Protein AF-A0A1Q4XN68-F1 (afdb_monomer)

Mean predicted aligned error: 10.4 Å

Sequence (111 aa):
MIFVNDRNKGERSDSTPRGHLPIPPGMDLMEYLELKEDAKSYIQTVGYLYVDLAFHEENPEQKEKYENESKRHSKLLKSMKWMEVEVAKPIVAEYPELIRRLREKVKQSES

Structure (mmCIF, N/CA/C/O backbone):
data_AF-A0A1Q4XN68-F1
#
_entry.id   AF-A0A1Q4XN68-F1
#
loop_
_atom_site.group_PDB
_atom_site.id
_atom_site.type_symbol
_atom_site.label_atom_id
_atom_site.label_alt_id
_atom_site.label_comp_id
_atom_site.label_asym_id
_atom_site.label_entity_id
_atom_site.label_seq_id
_atom_site.pdbx_PDB_ins_code
_atom_site.Cartn_x
_atom_site.Cartn_y
_atom_site.Cartn_z
_atom_site.occupancy
_atom_site.B_iso_or_equiv
_atom_site.auth_seq_id
_atom_site.auth_comp_id
_atom_site.auth_asym_id
_atom_site.auth_atom_id
_atom_site.pdbx_PDB_model_num
ATOM 1 N N . MET A 1 1 ? 66.058 26.819 3.177 1.00 44.47 1 MET A N 1
ATOM 2 C CA . MET A 1 1 ? 64.977 25.878 3.537 1.00 44.47 1 MET A CA 1
ATOM 3 C C . MET A 1 1 ? 63.835 26.142 2.566 1.00 44.47 1 MET A C 1
ATOM 5 O O . MET A 1 1 ? 63.251 27.213 2.620 1.00 44.47 1 MET A O 1
ATOM 9 N N . ILE A 1 2 ? 63.661 25.267 1.573 1.00 37.62 2 ILE A N 1
ATOM 10 C CA . ILE A 1 2 ? 62.703 25.433 0.469 1.00 37.62 2 ILE A CA 1
ATOM 11 C C . ILE A 1 2 ? 61.393 24.764 0.892 1.00 37.62 2 ILE A C 1
ATOM 13 O O . ILE A 1 2 ? 61.406 23.581 1.221 1.00 37.62 2 ILE A O 1
ATOM 17 N N . PHE A 1 3 ? 60.282 25.503 0.879 1.00 41.09 3 PHE A N 1
ATOM 18 C CA . PHE A 1 3 ? 58.945 24.922 0.987 1.00 41.09 3 PHE A CA 1
ATOM 19 C C . PHE A 1 3 ? 58.396 24.697 -0.420 1.00 41.09 3 PHE A C 1
ATOM 21 O O . PHE A 1 3 ? 58.120 25.639 -1.158 1.00 41.09 3 PHE A O 1
ATOM 28 N N . VAL A 1 4 ? 58.287 23.423 -0.787 1.00 43.00 4 VAL A N 1
ATOM 29 C CA . VAL A 1 4 ? 57.605 22.953 -1.990 1.00 43.00 4 VAL A CA 1
ATOM 30 C C . VAL A 1 4 ? 56.115 22.909 -1.665 1.00 43.00 4 VAL A C 1
ATOM 32 O O . VAL A 1 4 ? 55.719 22.179 -0.761 1.00 43.00 4 VAL A O 1
ATOM 35 N N . ASN A 1 5 ? 55.293 23.670 -2.385 1.00 39.56 5 ASN A N 1
ATOM 36 C CA . ASN A 1 5 ? 53.840 23.522 -2.341 1.00 39.56 5 ASN A CA 1
ATOM 37 C C . ASN A 1 5 ? 53.338 23.271 -3.765 1.00 39.56 5 ASN A C 1
ATOM 39 O O . ASN A 1 5 ? 52.935 24.182 -4.481 1.00 39.56 5 ASN A O 1
ATOM 43 N N . ASP A 1 6 ? 53.414 22.006 -4.168 1.00 49.78 6 ASP A N 1
ATOM 44 C CA . ASP A 1 6 ? 52.790 21.476 -5.374 1.00 49.78 6 ASP A CA 1
ATOM 45 C C . ASP A 1 6 ? 51.584 20.637 -4.942 1.00 49.78 6 ASP A C 1
ATOM 47 O O . ASP A 1 6 ? 51.750 19.565 -4.356 1.00 49.78 6 ASP A O 1
ATOM 51 N N . ARG A 1 7 ? 50.369 21.144 -5.184 1.00 45.34 7 ARG A N 1
ATOM 52 C CA . ARG A 1 7 ? 49.174 20.313 -5.378 1.00 45.34 7 ARG A CA 1
ATOM 53 C C . ARG A 1 7 ?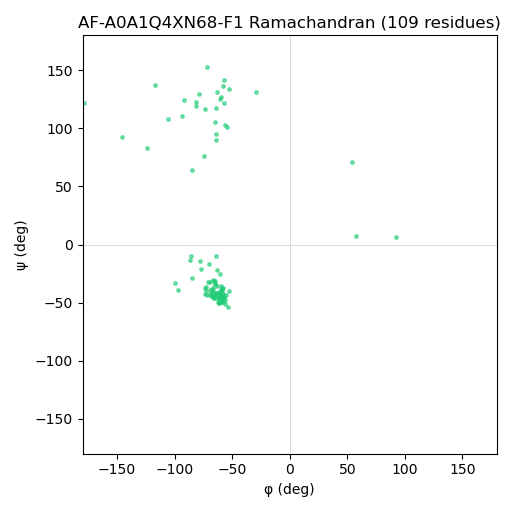 48.240 20.966 -6.385 1.00 45.34 7 ARG A C 1
ATOM 55 O O . ARG A 1 7 ? 47.339 21.727 -6.048 1.00 45.34 7 ARG A O 1
ATOM 62 N N . ASN A 1 8 ? 48.441 20.562 -7.631 1.00 44.97 8 ASN A N 1
ATOM 63 C CA . ASN A 1 8 ? 47.367 20.227 -8.558 1.00 44.97 8 ASN A CA 1
ATOM 64 C C . ASN A 1 8 ? 46.107 19.683 -7.851 1.00 44.97 8 ASN A C 1
ATOM 66 O O . ASN A 1 8 ? 46.193 18.689 -7.128 1.00 44.97 8 ASN A O 1
ATOM 70 N N . LYS A 1 9 ? 44.932 20.219 -8.190 1.00 45.22 9 LYS A N 1
ATOM 71 C CA . LYS A 1 9 ? 43.919 19.486 -8.974 1.00 45.22 9 LYS A CA 1
ATOM 72 C C . LYS A 1 9 ? 42.704 20.374 -9.223 1.00 45.22 9 LYS A C 1
ATOM 74 O O . LYS A 1 9 ? 42.068 20.846 -8.290 1.00 45.22 9 LYS A O 1
ATOM 79 N N . GLY A 1 10 ? 42.411 20.560 -10.509 1.00 40.94 10 GLY A N 1
ATOM 80 C CA . GLY A 1 10 ? 41.243 21.271 -10.996 1.00 40.94 10 GLY A CA 1
ATOM 81 C C . GLY A 1 10 ? 39.948 20.735 -10.397 1.00 40.94 10 GLY A C 1
ATOM 82 O O . GLY A 1 10 ? 39.705 19.526 -10.356 1.00 40.94 10 GLY A O 1
ATOM 83 N N . GLU A 1 11 ? 39.119 21.674 -9.967 1.00 43.06 11 GLU A N 1
ATOM 84 C CA . GLU A 1 11 ? 37.725 21.464 -9.622 1.00 43.06 11 GLU A CA 1
ATOM 85 C C . GLU A 1 11 ? 36.977 21.045 -10.893 1.00 43.06 11 GLU A C 1
ATOM 87 O O . GLU A 1 11 ? 36.479 21.860 -11.670 1.00 43.06 11 GLU A O 1
ATOM 92 N N . ARG A 1 12 ? 36.923 19.733 -11.146 1.00 45.25 12 ARG A N 1
ATOM 93 C CA . ARG A 1 12 ? 35.879 19.169 -11.996 1.00 45.25 12 ARG A CA 1
ATOM 94 C C . ARG A 1 12 ? 34.574 19.392 -11.251 1.00 45.25 12 ARG A C 1
ATOM 96 O O . ARG A 1 12 ? 34.304 18.718 -10.263 1.00 45.25 12 ARG A O 1
ATOM 103 N N . SER A 1 13 ? 33.803 20.363 -11.729 1.00 48.81 13 SER A N 1
ATOM 104 C CA . SER A 1 13 ? 32.384 20.471 -11.421 1.00 48.81 13 SER A CA 1
ATOM 105 C C . SER A 1 13 ? 31.737 19.141 -11.789 1.00 48.81 13 SER A C 1
ATOM 107 O O . SER A 1 13 ? 31.544 18.829 -12.962 1.00 48.81 13 SER A O 1
ATOM 109 N N . ASP A 1 14 ? 31.492 18.321 -10.775 1.00 44.84 14 ASP A N 1
ATOM 110 C CA . ASP A 1 14 ? 30.758 17.075 -10.889 1.00 44.84 14 ASP A CA 1
ATOM 111 C C . ASP A 1 14 ? 29.272 17.416 -11.038 1.00 44.84 14 ASP A C 1
ATOM 113 O O . ASP A 1 14 ? 28.479 17.352 -10.101 1.00 44.84 14 ASP A O 1
ATOM 117 N N . SER A 1 15 ? 28.893 17.864 -12.233 1.00 49.50 15 SER A N 1
ATOM 118 C CA . SER A 1 15 ? 27.503 17.871 -12.666 1.00 49.50 15 SER A CA 1
ATOM 119 C C . SER A 1 15 ? 27.175 16.499 -13.245 1.00 49.50 15 SER A C 1
ATOM 121 O O . SER A 1 15 ? 26.897 16.371 -14.437 1.00 49.50 15 SER A O 1
ATOM 123 N N . THR A 1 16 ? 27.231 15.455 -12.417 1.00 46.94 16 THR A N 1
ATOM 124 C CA . THR A 1 16 ? 26.541 14.206 -12.735 1.00 46.94 16 THR A CA 1
ATOM 125 C C . THR A 1 16 ? 25.034 14.505 -12.750 1.00 46.94 16 THR A C 1
ATOM 127 O O . THR A 1 16 ? 24.486 14.913 -11.719 1.00 46.94 16 THR A O 1
ATOM 130 N N . PRO A 1 17 ? 24.324 14.341 -13.883 1.00 45.59 17 PRO A N 1
ATOM 131 C CA . PRO A 1 17 ? 22.875 14.465 -13.905 1.00 45.59 17 PRO A CA 1
ATOM 132 C C . PRO A 1 17 ? 22.304 13.401 -12.971 1.00 45.59 17 PRO A C 1
ATOM 134 O O . PRO A 1 17 ? 22.624 12.218 -13.101 1.00 45.59 17 PRO A O 1
ATOM 137 N N . ARG A 1 18 ? 21.481 13.809 -12.001 1.00 48.78 18 ARG A N 1
ATOM 138 C CA . ARG A 1 18 ? 20.784 12.881 -11.107 1.00 48.78 18 ARG A CA 1
ATOM 139 C C . ARG A 1 18 ? 19.959 11.887 -11.935 1.00 48.78 18 ARG A C 1
ATOM 141 O O . ARG A 1 18 ? 18.884 12.222 -12.409 1.00 48.78 18 ARG A O 1
ATOM 148 N N . GLY A 1 19 ? 20.489 10.671 -12.062 1.00 44.34 19 GLY A N 1
ATOM 149 C CA . GLY A 1 19 ? 19.760 9.413 -12.198 1.00 44.34 19 GLY A CA 1
ATOM 150 C C . GLY A 1 19 ? 18.728 9.333 -13.318 1.00 44.34 19 GLY A C 1
ATOM 151 O O . GLY A 1 19 ? 17.541 9.184 -13.038 1.00 44.34 19 GLY A O 1
ATOM 152 N N . HIS A 1 20 ? 19.175 9.282 -14.575 1.00 50.25 20 HIS A N 1
ATOM 153 C CA . HIS A 1 20 ? 18.432 8.490 -15.554 1.00 50.25 20 HIS A CA 1
ATOM 154 C C . HIS A 1 20 ? 18.521 7.029 -15.100 1.00 50.25 20 HIS A C 1
ATOM 156 O O . HIS A 1 20 ? 19.515 6.354 -15.360 1.00 50.25 20 HIS A O 1
ATOM 162 N N . LEU A 1 21 ? 17.510 6.547 -14.370 1.00 57.59 21 LEU A N 1
ATOM 163 C CA . LEU A 1 21 ? 17.318 5.106 -14.254 1.00 57.59 21 LEU A CA 1
ATOM 164 C C . LEU A 1 21 ? 17.169 4.585 -15.688 1.00 57.59 21 LEU A C 1
ATOM 166 O O . LEU A 1 21 ? 16.288 5.084 -16.398 1.00 57.59 21 LEU A O 1
ATOM 170 N N . PRO A 1 22 ? 18.025 3.653 -16.135 1.00 67.38 22 PRO A N 1
ATOM 171 C CA . PRO A 1 22 ? 17.924 3.127 -17.483 1.00 67.38 22 PRO A CA 1
ATOM 172 C C . PRO A 1 22 ? 16.529 2.529 -17.670 1.00 67.38 22 PRO A C 1
ATOM 174 O O . PRO A 1 22 ? 16.004 1.860 -16.776 1.00 67.38 22 PRO A O 1
ATOM 177 N N . ILE A 1 23 ? 15.912 2.815 -18.815 1.00 71.25 23 ILE A N 1
ATOM 178 C CA . ILE A 1 23 ? 14.700 2.109 -19.226 1.00 71.25 23 ILE A CA 1
ATOM 179 C C . ILE A 1 23 ? 15.110 0.640 -19.403 1.00 71.25 23 ILE A C 1
ATOM 181 O O . ILE A 1 23 ? 16.146 0.386 -20.030 1.00 71.25 23 ILE A O 1
ATOM 185 N N . PRO A 1 24 ? 14.373 -0.323 -18.831 1.00 74.69 24 PRO A N 1
ATOM 186 C CA . PRO A 1 24 ? 14.701 -1.728 -19.000 1.00 74.69 24 PRO A CA 1
ATOM 187 C C . PRO A 1 24 ? 14.743 -2.110 -20.486 1.00 74.69 24 PRO A C 1
ATOM 189 O O . PRO A 1 24 ? 13.895 -1.655 -21.258 1.00 74.69 24 PRO A O 1
ATOM 192 N N . PRO A 1 25 ? 15.690 -2.965 -20.907 1.00 72.81 25 PRO A N 1
ATOM 193 C CA . PRO A 1 25 ? 15.721 -3.450 -22.279 1.00 72.81 25 PRO A CA 1
ATOM 194 C C . PRO A 1 25 ? 14.418 -4.198 -22.599 1.00 72.81 25 PRO A C 1
ATOM 196 O O . PRO A 1 25 ? 14.034 -5.115 -21.876 1.00 72.81 25 PRO A O 1
ATOM 199 N N . GLY A 1 26 ? 13.749 -3.804 -23.685 1.00 77.19 26 GLY A N 1
ATOM 200 C CA . GLY A 1 26 ? 12.497 -4.419 -24.141 1.00 77.19 26 GLY A CA 1
ATOM 201 C C . GLY A 1 26 ? 11.205 -3.776 -23.622 1.00 77.19 26 GLY A C 1
ATOM 202 O O . GLY A 1 26 ? 10.144 -4.320 -23.900 1.00 77.19 26 GLY A O 1
ATOM 203 N N . MET A 1 27 ? 11.280 -2.646 -22.910 1.00 85.06 27 MET A N 1
ATOM 204 C CA . MET A 1 27 ? 10.120 -1.864 -22.461 1.00 85.06 27 MET A CA 1
ATOM 205 C C . MET A 1 27 ? 10.136 -0.472 -23.103 1.00 85.06 27 MET A C 1
ATOM 207 O O . MET A 1 27 ? 11.194 0.159 -23.178 1.00 85.06 27 MET A O 1
ATOM 211 N N . ASP A 1 28 ? 8.978 0.006 -23.565 1.00 90.88 28 ASP A N 1
ATOM 212 C CA . ASP A 1 28 ? 8.852 1.367 -24.100 1.00 90.88 28 ASP A CA 1
ATOM 213 C C . ASP A 1 28 ? 8.938 2.422 -22.979 1.00 90.88 28 ASP A C 1
ATOM 215 O O . ASP A 1 28 ? 8.604 2.158 -21.822 1.00 90.88 28 ASP A O 1
ATOM 219 N N . LEU A 1 29 ? 9.391 3.641 -23.302 1.00 88.62 29 LEU A N 1
ATOM 220 C CA . LEU A 1 29 ? 9.480 4.725 -22.317 1.00 88.62 29 LEU A CA 1
ATOM 221 C C . LEU A 1 29 ? 8.111 5.051 -21.702 1.00 88.62 29 LEU A C 1
ATOM 223 O O . LEU A 1 29 ? 8.041 5.293 -20.498 1.00 88.62 29 LEU A O 1
ATOM 227 N N . MET A 1 30 ? 7.041 5.061 -22.500 1.00 91.94 30 MET A N 1
ATOM 228 C CA . MET A 1 30 ? 5.697 5.370 -22.010 1.00 91.94 30 MET A CA 1
ATOM 229 C C . MET A 1 30 ? 5.198 4.264 -21.085 1.00 91.94 30 MET A C 1
ATOM 231 O O . MET A 1 30 ? 4.739 4.563 -19.988 1.00 91.94 30 MET A O 1
ATOM 235 N N . GLU A 1 31 ? 5.394 3.002 -21.472 1.00 90.56 31 GLU A N 1
ATOM 236 C CA . GLU A 1 31 ? 5.054 1.830 -20.653 1.00 90.56 31 GLU A CA 1
ATOM 237 C C . GLU A 1 31 ? 5.782 1.860 -19.298 1.00 90.56 31 GLU A C 1
ATOM 239 O O . GLU A 1 31 ? 5.199 1.615 -18.242 1.00 90.56 31 GLU A O 1
ATOM 244 N N . TYR A 1 32 ? 7.063 2.230 -19.303 1.00 90.38 32 TYR A N 1
ATOM 245 C CA . TYR A 1 32 ? 7.852 2.356 -18.082 1.00 90.38 32 TYR A CA 1
ATOM 246 C C . TYR A 1 32 ? 7.378 3.494 -17.170 1.00 90.38 32 TYR A C 1
ATOM 248 O O . TYR A 1 32 ? 7.432 3.364 -15.944 1.00 90.38 32 TYR A O 1
ATOM 256 N N . LEU A 1 33 ? 6.953 4.625 -17.739 1.00 92.19 33 LEU A N 1
ATOM 257 C CA . LEU A 1 33 ? 6.419 5.746 -16.966 1.00 92.19 33 LEU A CA 1
ATOM 258 C C . LEU A 1 33 ? 5.036 5.421 -16.396 1.00 92.19 33 LEU A C 1
ATOM 260 O O . LEU A 1 33 ? 4.820 5.658 -15.210 1.00 92.19 33 LEU A O 1
ATOM 264 N N . GLU A 1 34 ? 4.154 4.815 -17.189 1.00 94.88 34 GLU A N 1
ATOM 265 C CA . GLU A 1 34 ? 2.816 4.384 -16.766 1.00 94.88 34 GLU A CA 1
ATOM 266 C C . GLU A 1 34 ? 2.896 3.398 -15.594 1.00 94.88 34 GLU A C 1
ATOM 268 O O . GLU A 1 34 ? 2.323 3.647 -14.535 1.00 94.88 34 GLU A O 1
ATOM 273 N N . LEU A 1 35 ? 3.737 2.361 -15.709 1.00 95.44 35 LEU A N 1
ATOM 274 C CA . LEU A 1 35 ? 3.971 1.384 -14.639 1.00 95.44 35 LEU A CA 1
ATOM 275 C C . LEU A 1 35 ? 4.349 2.048 -13.303 1.00 95.44 35 LEU A C 1
ATOM 277 O O . LEU A 1 35 ? 3.927 1.617 -12.227 1.00 95.44 35 LEU A O 1
ATOM 281 N N . LYS A 1 36 ? 5.176 3.093 -13.358 1.00 94.19 36 LYS A N 1
ATOM 282 C CA . LYS A 1 36 ? 5.619 3.831 -12.173 1.00 94.19 36 LYS A CA 1
ATOM 283 C C . LYS A 1 36 ? 4.532 4.720 -11.598 1.00 94.19 36 LYS A C 1
ATOM 285 O O . LYS A 1 36 ? 4.421 4.805 -10.373 1.00 94.19 36 LYS A O 1
ATOM 290 N N . GLU A 1 37 ? 3.792 5.422 -12.450 1.00 96.56 37 GLU A N 1
ATOM 291 C CA . GLU A 1 37 ? 2.685 6.266 -12.006 1.00 96.56 37 GLU A CA 1
ATOM 292 C C . GLU A 1 37 ? 1.603 5.426 -11.329 1.00 96.56 37 GLU A C 1
ATOM 294 O O . GLU A 1 37 ? 1.179 5.770 -10.221 1.00 96.56 37 GLU A O 1
ATOM 299 N N . ASP A 1 38 ? 1.267 4.273 -11.906 1.00 97.50 38 ASP A N 1
ATOM 300 C CA . ASP A 1 38 ? 0.333 3.313 -11.322 1.00 97.50 38 ASP A CA 1
ATOM 301 C C . ASP A 1 38 ? 0.834 2.786 -9.979 1.00 97.50 38 ASP A C 1
ATOM 303 O O . ASP A 1 38 ? 0.125 2.866 -8.971 1.00 97.50 38 ASP A O 1
ATOM 307 N N . ALA A 1 39 ? 2.088 2.319 -9.916 1.00 97.81 39 ALA A N 1
ATOM 308 C CA . ALA A 1 39 ? 2.671 1.833 -8.669 1.00 97.81 39 ALA A CA 1
ATOM 309 C C . ALA A 1 39 ? 2.624 2.908 -7.571 1.00 97.81 39 ALA A C 1
ATOM 311 O O . ALA A 1 39 ? 2.204 2.639 -6.443 1.00 97.81 39 ALA A O 1
ATOM 312 N N . LYS A 1 40 ? 2.998 4.150 -7.895 1.00 98.12 40 LYS A N 1
ATOM 313 C CA . LYS A 1 40 ? 2.938 5.281 -6.962 1.00 98.12 40 LYS A CA 1
ATOM 314 C C . LYS A 1 40 ? 1.510 5.544 -6.482 1.00 98.12 40 LYS A C 1
ATOM 316 O O . LYS A 1 40 ? 1.291 5.671 -5.275 1.00 98.12 40 LYS A O 1
ATOM 321 N N . SER A 1 41 ? 0.563 5.625 -7.414 1.00 98.25 41 SER A N 1
ATOM 322 C CA . SER A 1 41 ? -0.849 5.900 -7.143 1.00 98.25 41 SER A CA 1
ATOM 323 C C . SER A 1 41 ? -1.462 4.835 -6.230 1.00 98.25 41 SER A C 1
ATOM 325 O O . SER A 1 41 ? -2.137 5.149 -5.243 1.00 98.25 41 SER A O 1
ATOM 327 N N . TYR A 1 42 ? -1.149 3.564 -6.480 1.00 98.44 42 TYR A N 1
ATOM 328 C CA . TYR A 1 42 ? -1.615 2.455 -5.656 1.00 98.44 42 TYR A CA 1
ATOM 329 C C . TYR A 1 42 ? -1.013 2.465 -4.252 1.00 98.44 42 TYR A C 1
ATOM 331 O O . TYR A 1 42 ? -1.756 2.305 -3.283 1.00 98.44 42 TYR A O 1
ATOM 339 N N . ILE A 1 43 ? 0.290 2.724 -4.103 1.00 98.19 43 ILE A N 1
ATOM 340 C CA . ILE A 1 43 ? 0.927 2.853 -2.779 1.00 98.19 43 ILE A CA 1
ATOM 341 C C . ILE A 1 43 ? 0.278 3.978 -1.972 1.00 98.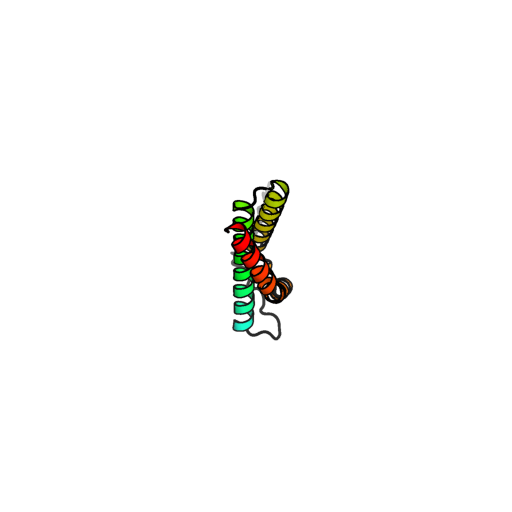19 43 ILE A C 1
ATOM 343 O O . ILE A 1 43 ? 0.003 3.800 -0.784 1.00 98.19 43 ILE A O 1
ATOM 347 N N . GLN A 1 44 ? 0.017 5.124 -2.607 1.00 98.19 44 GLN A N 1
ATOM 348 C CA . GLN A 1 44 ? -0.669 6.246 -1.967 1.00 98.19 44 GLN A CA 1
ATOM 349 C C . GLN A 1 44 ? -2.084 5.859 -1.538 1.00 98.19 44 GLN A C 1
ATOM 351 O O . GLN A 1 44 ? -2.439 6.046 -0.377 1.00 98.19 44 GLN A O 1
ATOM 356 N N . THR A 1 45 ? -2.859 5.264 -2.445 1.00 98.38 45 THR A N 1
ATOM 357 C CA . THR A 1 45 ? -4.239 4.839 -2.180 1.00 98.38 45 THR A CA 1
ATOM 358 C C . THR A 1 45 ? -4.311 3.856 -1.014 1.00 98.38 45 THR A C 1
ATOM 360 O O . THR A 1 45 ? -5.088 4.063 -0.088 1.00 98.38 45 THR A O 1
ATOM 363 N N . VAL A 1 46 ? -3.478 2.812 -1.014 1.00 98.25 46 VAL A N 1
ATOM 364 C CA . VAL A 1 46 ? -3.436 1.832 0.082 1.00 98.25 46 VAL A CA 1
ATOM 365 C C . VAL A 1 46 ? -3.018 2.492 1.395 1.00 98.25 46 VAL A C 1
ATOM 367 O O . VAL A 1 46 ? -3.628 2.237 2.432 1.00 98.25 46 VAL A O 1
ATOM 370 N N . GLY A 1 47 ? -2.022 3.381 1.354 1.00 97.81 47 GLY A N 1
ATOM 371 C CA . GLY A 1 47 ? -1.597 4.149 2.520 1.00 97.81 47 GLY A CA 1
ATOM 372 C C . GLY A 1 47 ? -2.735 4.962 3.142 1.00 97.81 47 GLY A C 1
ATOM 373 O O . GLY A 1 47 ? -2.887 4.925 4.361 1.00 97.81 47 GLY A O 1
ATOM 374 N N . TYR A 1 48 ? -3.543 5.645 2.323 1.00 97.88 48 TYR A N 1
ATOM 375 C CA . TYR A 1 48 ? -4.710 6.402 2.788 1.00 97.88 48 TYR A CA 1
ATOM 376 C C . TYR A 1 48 ? -5.803 5.499 3.357 1.00 97.88 48 TYR A C 1
ATOM 378 O O . TYR A 1 48 ? -6.260 5.746 4.465 1.00 97.88 48 TYR A O 1
ATOM 386 N N . LEU A 1 49 ? -6.135 4.396 2.683 1.00 98.38 49 LEU A N 1
ATOM 387 C CA . LEU A 1 49 ? -7.154 3.463 3.175 1.00 98.38 49 LEU A CA 1
ATOM 388 C C . LEU A 1 49 ? -6.794 2.876 4.548 1.00 98.38 49 LEU A C 1
ATOM 390 O O . LEU A 1 49 ? -7.670 2.678 5.383 1.00 98.38 49 LEU A O 1
ATOM 394 N N . TYR A 1 50 ? -5.511 2.621 4.817 1.00 98.44 50 TYR A N 1
ATOM 395 C CA . TYR A 1 50 ? -5.080 2.206 6.154 1.00 98.44 50 TYR A CA 1
ATOM 396 C C . TYR A 1 50 ? -5.195 3.318 7.204 1.00 98.44 50 TYR A C 1
ATOM 398 O O . TYR A 1 50 ? -5.454 3.009 8.365 1.00 98.44 50 TYR A O 1
ATOM 406 N N . VAL A 1 51 ? -5.019 4.590 6.831 1.00 97.88 51 VAL A N 1
ATOM 407 C CA . VAL A 1 51 ? -5.284 5.716 7.746 1.00 97.88 51 VAL A CA 1
ATOM 408 C C . VAL A 1 51 ? -6.767 5.775 8.089 1.00 97.88 51 VAL A C 1
ATOM 410 O O . VAL A 1 51 ? -7.096 5.864 9.268 1.00 97.88 51 VAL A O 1
ATOM 413 N N . ASP A 1 52 ? -7.640 5.660 7.089 1.00 97.81 52 ASP A N 1
ATOM 414 C CA . ASP A 1 52 ? -9.092 5.696 7.293 1.00 97.81 52 ASP A CA 1
ATOM 415 C C . ASP A 1 52 ? -9.539 4.540 8.200 1.00 97.81 52 ASP A C 1
ATOM 417 O O . ASP A 1 52 ? -10.233 4.748 9.193 1.00 97.81 52 ASP A O 1
ATOM 421 N N . LEU A 1 53 ? -9.045 3.322 7.952 1.00 97.75 53 LEU A N 1
ATOM 422 C CA . LEU A 1 53 ? -9.315 2.176 8.826 1.00 97.75 53 LEU A CA 1
ATOM 423 C C . LEU A 1 53 ? -8.813 2.395 10.260 1.00 97.75 53 LEU A C 1
ATOM 425 O O . LEU A 1 53 ? -9.522 2.071 11.206 1.00 97.75 53 LEU A O 1
ATOM 429 N N . ALA A 1 54 ? -7.614 2.953 10.447 1.00 97.25 54 ALA A N 1
ATOM 430 C CA . ALA A 1 54 ? -7.096 3.267 11.781 1.00 97.25 54 ALA A CA 1
ATOM 431 C C . ALA A 1 54 ? -7.928 4.343 12.500 1.00 97.25 54 ALA A C 1
ATOM 433 O O . ALA A 1 54 ? -8.002 4.355 13.730 1.00 97.25 54 ALA A O 1
ATOM 434 N N . PHE A 1 55 ? -8.524 5.267 11.746 1.00 96.38 55 PHE A N 1
ATOM 435 C CA . PHE A 1 55 ? -9.356 6.331 12.290 1.00 96.38 55 PHE A CA 1
ATOM 436 C C . PHE A 1 55 ? -10.672 5.789 12.860 1.00 96.38 55 PHE A C 1
ATOM 438 O O . PHE A 1 55 ? -11.052 6.189 13.960 1.00 96.38 55 PHE A O 1
ATOM 445 N N . HIS A 1 56 ? -11.315 4.855 12.154 1.00 95.25 56 HIS A N 1
ATOM 446 C CA . HIS A 1 56 ? -12.593 4.255 12.555 1.00 95.25 56 HIS A CA 1
ATOM 447 C C . HIS A 1 56 ? -12.468 3.048 13.501 1.00 95.25 56 HIS A C 1
ATOM 449 O O . HIS A 1 56 ? -13.471 2.582 14.031 1.00 95.25 56 HIS A O 1
ATOM 455 N N . GLU A 1 57 ? -11.264 2.518 13.720 1.00 95.75 57 GLU A N 1
ATOM 456 C CA . GLU A 1 57 ? -11.052 1.339 14.562 1.00 95.75 57 GLU A CA 1
ATOM 457 C C . GLU A 1 57 ? -11.023 1.686 16.061 1.00 95.75 57 GLU A C 1
ATOM 459 O O . GLU A 1 57 ? -10.189 2.470 16.527 1.00 95.75 57 GLU A O 1
ATOM 464 N N . GLU A 1 58 ? -11.909 1.049 16.831 1.00 94.31 58 GLU A N 1
ATOM 465 C CA . GLU A 1 58 ? -11.991 1.195 18.289 1.00 94.31 58 GLU A CA 1
ATOM 466 C C . GLU A 1 58 ? -11.016 0.263 19.017 1.00 94.31 58 GLU A C 1
ATOM 468 O O . GLU A 1 58 ? -10.537 0.590 20.107 1.00 94.31 58 GLU A O 1
ATOM 473 N N . ASN A 1 59 ? -10.692 -0.895 18.427 1.00 96.88 59 ASN A N 1
ATOM 474 C CA . ASN A 1 59 ? -9.748 -1.827 19.024 1.00 96.88 59 ASN A CA 1
ATOM 475 C C . ASN A 1 59 ? -8.307 -1.285 18.898 1.00 96.88 59 ASN A C 1
ATOM 477 O O . ASN A 1 59 ? -7.779 -1.191 17.785 1.00 96.88 59 ASN A O 1
ATOM 481 N N . PRO A 1 60 ? -7.611 -1.000 20.017 1.00 95.94 60 PRO A N 1
ATOM 482 C CA . PRO A 1 60 ? -6.293 -0.369 19.982 1.00 95.94 60 PRO A CA 1
ATOM 483 C C . PRO A 1 60 ? -5.226 -1.222 19.282 1.00 95.94 60 PRO A C 1
ATOM 485 O O . PRO A 1 60 ? -4.387 -0.676 18.568 1.00 95.94 60 PRO A O 1
ATOM 488 N N . GLU A 1 61 ? -5.269 -2.550 19.420 1.00 97.50 61 GLU A N 1
ATOM 489 C CA . GLU A 1 61 ? -4.298 -3.439 18.768 1.00 97.50 61 GLU A CA 1
ATOM 490 C C . GLU A 1 61 ? -4.486 -3.459 17.250 1.00 97.50 61 GLU A C 1
ATOM 492 O O . GLU A 1 61 ? -3.523 -3.507 16.481 1.00 97.50 61 GLU A O 1
ATOM 497 N N . GLN A 1 62 ? -5.740 -3.441 16.798 1.00 97.06 62 GLN A N 1
ATOM 498 C CA . GLN A 1 62 ? -6.050 -3.444 15.374 1.00 97.06 62 GLN A CA 1
ATOM 499 C C . GLN A 1 62 ? -5.756 -2.079 14.744 1.00 97.06 62 GLN A C 1
ATOM 501 O O . GLN A 1 62 ? -5.190 -2.014 13.649 1.00 97.06 62 GLN A O 1
ATOM 506 N N . LYS A 1 63 ? -6.033 -0.999 15.475 1.00 97.44 63 LYS A N 1
ATOM 507 C CA . LYS A 1 63 ? -5.665 0.361 15.094 1.00 97.44 63 LYS A CA 1
ATOM 508 C C . LYS A 1 63 ? -4.158 0.506 14.907 1.00 97.44 63 LYS A C 1
ATOM 510 O O . LYS A 1 63 ? -3.719 0.990 13.864 1.00 97.44 63 LYS A O 1
ATOM 515 N N . GLU A 1 64 ? -3.359 0.017 15.856 1.00 98.00 64 GLU A N 1
ATOM 516 C CA . GLU A 1 64 ? -1.897 0.054 15.749 1.00 98.00 64 GLU A CA 1
ATOM 517 C C . GLU A 1 64 ? -1.397 -0.700 14.504 1.00 98.00 64 GLU A C 1
ATOM 519 O O . GLU A 1 64 ? -0.496 -0.226 13.804 1.00 98.00 64 GLU A O 1
ATOM 524 N N . LYS A 1 65 ? -2.008 -1.844 14.164 1.00 98.12 65 LYS A N 1
ATOM 525 C CA . LYS A 1 65 ? -1.674 -2.577 12.931 1.00 98.12 65 LYS A CA 1
ATOM 526 C C . LYS A 1 65 ? -1.935 -1.737 11.682 1.00 98.12 65 LYS A C 1
ATOM 528 O O . LYS A 1 65 ? -1.065 -1.673 10.813 1.00 98.12 65 LYS A O 1
ATOM 533 N N . TYR A 1 66 ? -3.086 -1.073 11.591 1.00 97.94 66 TYR A N 1
ATOM 534 C CA . TYR A 1 66 ? -3.401 -0.203 10.456 1.00 97.94 66 TYR A CA 1
ATOM 535 C C . TYR A 1 66 ? -2.462 1.005 10.367 1.00 97.94 66 TYR A C 1
ATOM 537 O O . TYR A 1 66 ? -1.946 1.308 9.289 1.00 97.94 66 TYR A O 1
ATOM 545 N N . GLU A 1 67 ? -2.138 1.642 11.493 1.00 98.12 67 GLU A N 1
ATOM 546 C CA . GLU A 1 67 ? -1.154 2.727 11.521 1.00 98.12 67 GLU A CA 1
ATOM 547 C C . GLU A 1 67 ? 0.232 2.266 11.054 1.00 98.12 67 GLU A C 1
ATOM 549 O O . GLU A 1 67 ? 0.925 2.984 10.327 1.00 98.12 67 GLU A O 1
ATOM 554 N N . ASN A 1 68 ? 0.653 1.067 11.458 1.00 98.38 68 ASN A N 1
ATOM 555 C CA . ASN A 1 68 ? 1.932 0.497 11.052 1.00 98.38 68 ASN A CA 1
ATOM 556 C C . ASN A 1 68 ? 1.968 0.182 9.552 1.00 98.38 68 ASN A C 1
ATOM 558 O O . ASN A 1 68 ? 2.968 0.492 8.894 1.00 98.38 68 ASN A O 1
ATOM 562 N N . GLU A 1 69 ? 0.878 -0.340 8.985 1.00 98.19 69 GLU A N 1
ATOM 563 C CA . GLU A 1 69 ? 0.764 -0.539 7.539 1.00 98.19 69 GLU A CA 1
ATOM 564 C C . GLU A 1 69 ? 0.773 0.791 6.775 1.00 98.19 69 GLU A C 1
ATOM 566 O O . GLU A 1 69 ? 1.519 0.936 5.803 1.00 98.19 69 GLU A O 1
ATOM 571 N N . SER A 1 70 ? 0.061 1.818 7.243 1.00 97.38 70 SER A N 1
ATOM 572 C CA . SER A 1 70 ? 0.137 3.159 6.647 1.00 97.38 70 SER A CA 1
ATOM 573 C C . SER A 1 70 ? 1.570 3.724 6.681 1.00 97.38 70 SER A C 1
ATOM 575 O O . SER A 1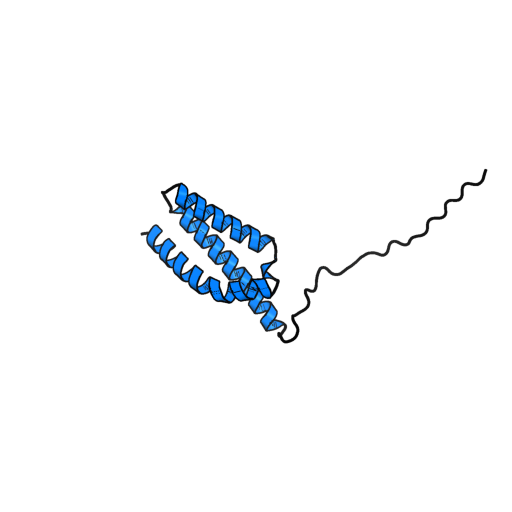 70 ? 2.106 4.177 5.661 1.00 97.38 70 SER A O 1
ATOM 577 N N . LYS A 1 71 ? 2.265 3.611 7.825 1.00 97.88 71 LYS A N 1
ATOM 578 C CA . LYS A 1 71 ? 3.676 4.022 7.971 1.00 97.88 71 LYS A CA 1
ATOM 579 C C . LYS A 1 71 ? 4.590 3.253 7.013 1.00 97.88 71 LYS A C 1
ATOM 581 O O . LYS A 1 71 ? 5.510 3.849 6.447 1.00 97.88 71 LYS A O 1
ATOM 586 N N . ARG A 1 72 ? 4.355 1.953 6.808 1.00 97.50 72 ARG A N 1
ATOM 587 C CA . ARG A 1 72 ? 5.100 1.127 5.844 1.00 97.50 72 ARG A CA 1
ATOM 588 C C . ARG A 1 72 ? 4.928 1.645 4.415 1.00 97.50 72 ARG A C 1
ATOM 590 O O . ARG A 1 72 ? 5.934 1.822 3.728 1.00 97.50 72 ARG A O 1
ATOM 597 N N . HIS A 1 73 ? 3.705 1.960 3.994 1.00 97.38 73 HIS A N 1
ATOM 598 C CA . HIS A 1 73 ? 3.437 2.499 2.655 1.00 97.38 73 HIS A CA 1
ATOM 599 C C . HIS A 1 73 ? 4.024 3.906 2.473 1.00 97.38 73 HIS A C 1
ATOM 601 O O . HIS A 1 73 ? 4.639 4.192 1.446 1.00 97.38 73 HIS A O 1
ATOM 607 N N . SER A 1 74 ? 3.971 4.755 3.505 1.00 96.69 74 SER A N 1
ATOM 608 C CA . SER A 1 74 ? 4.651 6.059 3.500 1.00 96.69 74 SER A CA 1
ATOM 609 C C . SER A 1 74 ? 6.172 5.920 3.334 1.00 96.69 74 SER A C 1
ATOM 611 O O . SER A 1 74 ? 6.788 6.651 2.554 1.00 96.69 74 SER A O 1
ATOM 613 N N . LYS A 1 75 ? 6.797 4.955 4.027 1.00 97.56 75 LYS A N 1
ATOM 614 C CA . LYS A 1 75 ? 8.230 4.651 3.874 1.00 97.56 75 LYS A CA 1
ATOM 615 C C . LYS A 1 75 ? 8.553 4.144 2.471 1.00 97.56 75 LYS A C 1
ATOM 617 O O . LYS A 1 75 ? 9.535 4.601 1.888 1.00 97.56 75 LYS A O 1
ATOM 622 N N . LEU A 1 76 ? 7.734 3.245 1.921 1.00 95.88 76 LEU A N 1
ATOM 623 C CA . LEU A 1 76 ? 7.911 2.739 0.561 1.00 95.88 76 LEU A CA 1
ATOM 624 C C . LEU A 1 76 ? 7.856 3.883 -0.459 1.00 95.88 76 LEU A C 1
ATOM 626 O O . LEU A 1 76 ? 8.780 4.017 -1.262 1.00 95.88 76 LEU A O 1
ATOM 630 N N . LEU A 1 77 ? 6.858 4.765 -0.360 1.00 95.19 77 LEU A N 1
ATOM 631 C CA . LEU A 1 77 ? 6.714 5.930 -1.234 1.00 95.19 77 LEU A CA 1
ATOM 632 C C . LEU A 1 77 ? 7.941 6.856 -1.168 1.00 95.19 77 LEU A C 1
ATOM 634 O O . LEU A 1 77 ? 8.492 7.219 -2.206 1.00 95.19 77 LEU A O 1
ATOM 638 N N . LYS A 1 78 ? 8.409 7.184 0.047 1.00 95.88 78 LYS A N 1
ATOM 639 C CA . LYS A 1 78 ? 9.594 8.036 0.278 1.00 95.88 78 LYS A CA 1
ATOM 640 C C . LYS A 1 78 ? 10.895 7.406 -0.209 1.00 95.88 78 LYS A C 1
ATOM 642 O O . LYS A 1 78 ? 11.807 8.128 -0.595 1.00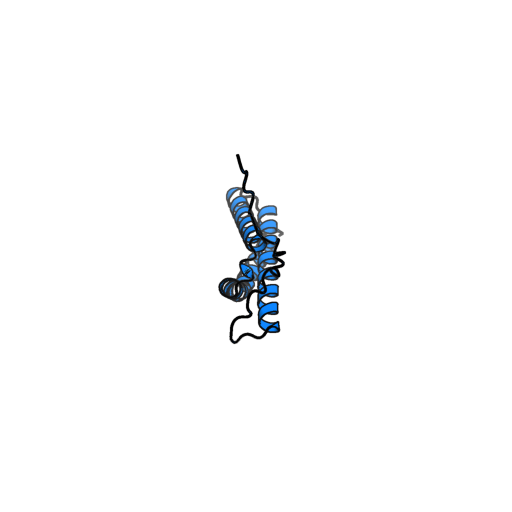 95.88 78 LYS A O 1
ATOM 647 N N . SER A 1 79 ? 10.992 6.078 -0.174 1.00 95.88 79 SER A N 1
ATOM 648 C CA . SER A 1 79 ? 12.200 5.364 -0.591 1.00 95.88 79 SER A CA 1
ATOM 649 C C . SER A 1 79 ? 12.453 5.420 -2.097 1.00 95.88 79 SER A C 1
ATOM 651 O O . SER A 1 79 ? 13.557 5.099 -2.519 1.00 95.88 79 SER A O 1
ATOM 653 N N . MET A 1 80 ? 11.441 5.779 -2.899 1.00 93.88 80 MET A N 1
ATOM 654 C CA . MET A 1 80 ? 11.480 5.750 -4.368 1.00 93.88 80 MET A CA 1
ATOM 655 C C . MET A 1 80 ? 11.795 4.371 -4.978 1.00 93.88 80 MET A C 1
ATOM 657 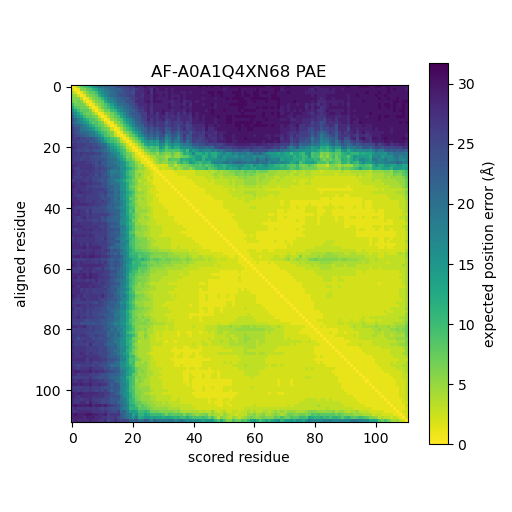O O . MET A 1 80 ? 11.902 4.257 -6.193 1.00 93.88 80 MET A O 1
ATOM 661 N N . LYS A 1 81 ? 11.865 3.296 -4.175 1.00 92.69 81 LYS A N 1
ATOM 662 C CA . LYS A 1 81 ? 12.117 1.925 -4.655 1.00 92.69 81 LYS A CA 1
ATOM 663 C C . LYS A 1 81 ? 11.053 1.417 -5.622 1.00 92.69 81 LYS A C 1
ATOM 665 O O . LYS A 1 81 ? 11.343 0.589 -6.466 1.00 92.6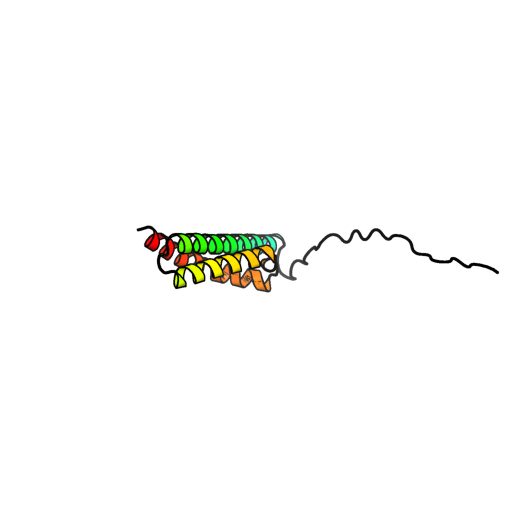9 81 LYS A O 1
ATOM 670 N N . TRP A 1 82 ? 9.835 1.945 -5.540 1.00 93.19 82 TRP A N 1
ATOM 671 C CA . TRP A 1 82 ? 8.755 1.662 -6.490 1.00 93.19 82 TRP A CA 1
ATOM 672 C C . TRP A 1 82 ? 9.055 2.152 -7.918 1.00 93.19 82 TRP A C 1
ATOM 674 O O . TRP A 1 82 ? 8.322 1.814 -8.836 1.00 93.19 82 TRP A O 1
ATOM 684 N N . MET A 1 83 ? 10.123 2.930 -8.127 1.00 92.44 83 MET A N 1
ATOM 685 C CA . MET A 1 83 ? 10.623 3.264 -9.462 1.00 92.44 83 MET A CA 1
ATOM 686 C C . MET A 1 83 ? 11.438 2.126 -10.095 1.00 92.44 83 MET A C 1
ATOM 688 O O . MET A 1 83 ? 11.709 2.174 -11.294 1.00 92.44 83 MET A O 1
ATOM 692 N N . GLU A 1 84 ? 11.856 1.129 -9.314 1.00 93.12 84 GLU A N 1
ATOM 693 C CA . GLU A 1 84 ? 12.494 -0.087 -9.813 1.00 93.12 84 GLU A CA 1
ATOM 694 C C . GLU A 1 84 ? 11.414 -1.026 -10.360 1.00 93.12 84 GLU A C 1
ATOM 696 O O . GLU A 1 84 ? 10.434 -1.322 -9.678 1.00 93.12 84 GLU A O 1
ATOM 701 N N . VAL A 1 85 ? 11.589 -1.524 -11.587 1.00 91.94 85 VAL A N 1
ATOM 702 C CA . VAL A 1 85 ? 10.577 -2.359 -12.265 1.00 91.94 85 VAL A CA 1
ATOM 703 C C . VAL A 1 85 ? 10.240 -3.627 -11.488 1.00 91.94 85 VAL A C 1
ATOM 705 O O . VAL A 1 85 ? 9.070 -4.001 -11.416 1.00 91.94 85 VAL A O 1
ATOM 708 N N . GLU A 1 86 ? 11.237 -4.240 -10.854 1.00 93.88 86 GLU A N 1
ATOM 709 C CA . GLU A 1 86 ? 11.069 -5.439 -10.022 1.00 93.88 86 GLU A CA 1
ATOM 710 C C . GLU A 1 86 ? 10.174 -5.195 -8.798 1.00 93.88 86 GLU A C 1
ATOM 712 O O . GLU A 1 86 ? 9.580 -6.126 -8.262 1.00 93.88 86 GLU A O 1
ATOM 717 N N . VAL A 1 87 ? 10.042 -3.937 -8.370 1.00 94.62 87 VAL A N 1
ATOM 718 C CA . VAL A 1 87 ? 9.157 -3.524 -7.275 1.00 94.62 87 VAL A CA 1
ATOM 719 C C . VAL A 1 87 ? 7.824 -3.004 -7.817 1.00 94.62 87 VAL A C 1
ATOM 721 O O . VAL A 1 87 ? 6.778 -3.288 -7.243 1.00 94.62 87 VAL A O 1
ATOM 724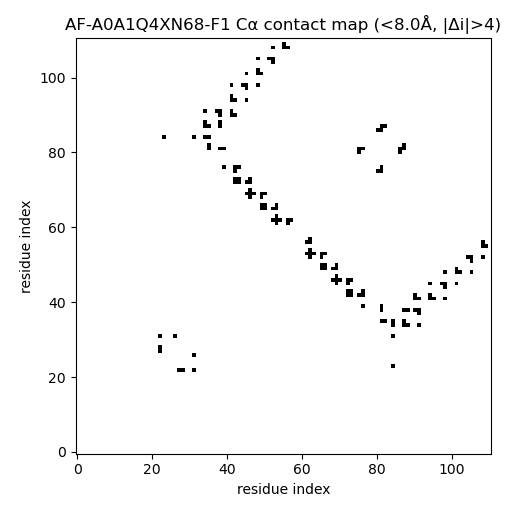 N N . ALA A 1 88 ? 7.833 -2.265 -8.928 1.00 94.88 88 ALA A N 1
ATOM 725 C CA . ALA A 1 88 ? 6.633 -1.674 -9.518 1.00 94.88 88 ALA A CA 1
ATOM 726 C C . ALA A 1 88 ? 5.655 -2.733 -10.054 1.00 94.88 88 ALA A C 1
ATOM 728 O O . ALA A 1 88 ? 4.459 -2.664 -9.777 1.00 94.88 88 ALA A O 1
ATOM 729 N N . LYS A 1 89 ? 6.162 -3.745 -10.773 1.00 96.00 89 LYS A N 1
ATOM 730 C CA . LYS A 1 89 ? 5.351 -4.830 -11.354 1.00 96.00 89 LYS A CA 1
ATOM 731 C C . LYS A 1 89 ? 4.463 -5.551 -10.331 1.00 96.00 89 LYS A C 1
ATOM 733 O O . LYS A 1 89 ? 3.256 -5.610 -10.566 1.00 96.00 89 LYS A O 1
ATOM 738 N N . PRO A 1 90 ? 4.989 -6.079 -9.206 1.00 97.44 90 PRO A N 1
ATOM 739 C CA . PRO A 1 90 ? 4.142 -6.756 -8.226 1.00 97.44 90 PRO A CA 1
ATOM 740 C C . PRO A 1 90 ? 3.138 -5.803 -7.569 1.00 97.44 90 PRO A C 1
ATOM 742 O O . PRO A 1 90 ? 2.002 -6.194 -7.323 1.00 97.44 90 PRO A O 1
ATOM 745 N N . ILE A 1 91 ? 3.502 -4.534 -7.353 1.00 97.25 91 ILE A N 1
ATOM 746 C CA . ILE A 1 91 ? 2.568 -3.535 -6.815 1.00 97.25 91 ILE A CA 1
ATOM 747 C C . ILE A 1 91 ? 1.379 -3.353 -7.762 1.00 97.25 91 ILE A C 1
ATOM 749 O O . ILE A 1 91 ? 0.238 -3.456 -7.322 1.00 97.25 91 ILE A O 1
ATOM 753 N N . VAL A 1 92 ? 1.626 -3.137 -9.056 1.00 97.12 92 VAL A N 1
ATOM 754 C CA . VAL A 1 92 ? 0.556 -2.947 -10.049 1.00 97.12 92 VAL A CA 1
ATOM 755 C C . VAL A 1 92 ? -0.304 -4.201 -10.222 1.00 97.12 92 VAL A C 1
ATOM 757 O O . VAL A 1 92 ? -1.513 -4.084 -10.405 1.00 97.12 92 VAL A O 1
ATOM 760 N N . ALA A 1 93 ? 0.282 -5.393 -10.095 1.00 97.75 93 ALA A N 1
ATOM 761 C CA . ALA A 1 93 ? -0.455 -6.651 -10.185 1.00 97.75 93 ALA A CA 1
ATOM 762 C C . ALA A 1 93 ? -1.341 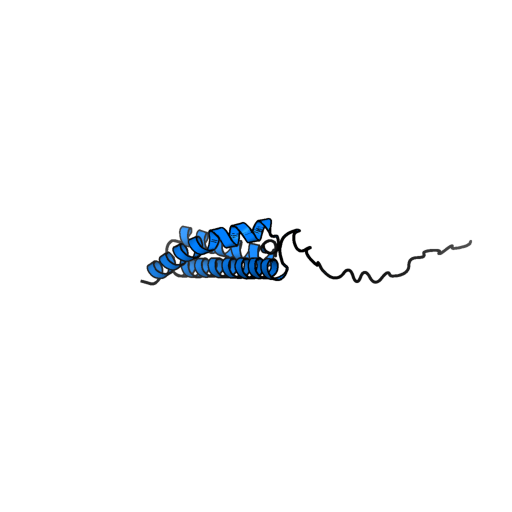-6.932 -8.955 1.00 97.75 93 ALA A C 1
ATOM 764 O O . ALA A 1 93 ? -2.458 -7.428 -9.100 1.00 97.75 93 ALA A O 1
ATOM 765 N N . GLU A 1 94 ? -0.863 -6.637 -7.742 1.00 97.56 94 GLU A N 1
ATOM 766 C CA . GLU A 1 94 ? -1.509 -7.084 -6.498 1.00 97.56 94 GLU A CA 1
ATOM 767 C C . GLU A 1 94 ? -2.367 -6.005 -5.824 1.00 97.56 94 GLU A C 1
ATOM 769 O O . GLU A 1 94 ? -3.394 -6.308 -5.204 1.00 97.56 94 GLU A O 1
ATOM 774 N N . TYR A 1 95 ? -1.971 -4.733 -5.926 1.00 97.81 95 TYR A N 1
ATOM 775 C CA . TYR A 1 95 ? -2.628 -3.660 -5.181 1.00 97.81 95 TYR A CA 1
ATOM 776 C C . TYR A 1 95 ? -4.071 -3.380 -5.608 1.00 97.81 95 TYR A C 1
ATOM 778 O O . TYR A 1 95 ? -4.838 -3.007 -4.724 1.00 97.81 95 TYR A O 1
ATOM 786 N N . PRO A 1 96 ? -4.514 -3.574 -6.866 1.00 98.31 96 PRO A N 1
ATOM 787 C CA . PRO A 1 96 ? -5.923 -3.381 -7.215 1.00 98.31 96 PRO A CA 1
ATOM 788 C C . PRO A 1 96 ? -6.879 -4.220 -6.354 1.00 98.31 96 PRO A C 1
ATOM 790 O O . PRO A 1 96 ? -7.882 -3.714 -5.847 1.00 98.31 96 PRO A O 1
ATOM 793 N N . GLU A 1 97 ? -6.537 -5.487 -6.116 1.00 98.25 97 GLU A N 1
ATOM 794 C CA . GLU A 1 97 ? -7.342 -6.382 -5.283 1.00 98.25 97 GLU A CA 1
ATOM 795 C C . GLU A 1 97 ? -7.231 -6.024 -3.793 1.00 98.25 97 GLU A C 1
ATOM 797 O O . GLU A 1 97 ? -8.226 -6.069 -3.064 1.00 98.25 97 GLU A O 1
ATOM 802 N N . LEU A 1 98 ? -6.049 -5.601 -3.332 1.00 98.00 98 LEU A N 1
ATOM 803 C CA . LEU A 1 98 ? -5.879 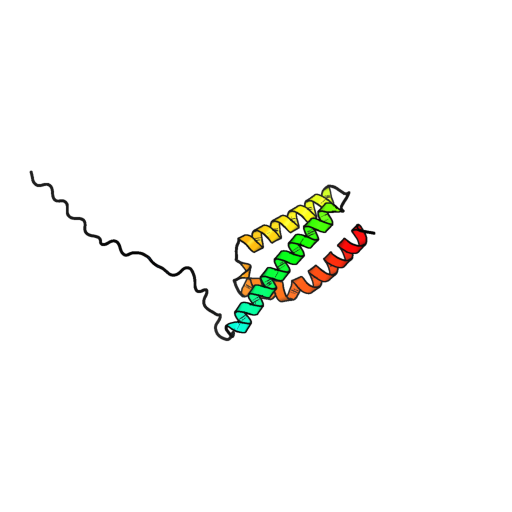-5.072 -1.976 1.00 98.00 98 LEU A CA 1
ATOM 804 C C . LEU A 1 98 ? -6.742 -3.820 -1.754 1.00 98.00 98 LEU A C 1
ATOM 806 O O . LEU A 1 98 ? -7.467 -3.743 -0.764 1.00 98.00 98 LEU A O 1
ATOM 810 N N . ILE A 1 99 ? -6.717 -2.871 -2.691 1.00 98.44 99 ILE A N 1
ATOM 811 C CA . ILE A 1 99 ? -7.520 -1.644 -2.667 1.00 98.44 99 ILE A CA 1
ATOM 812 C C . ILE A 1 99 ? -9.007 -1.989 -2.607 1.00 98.44 99 ILE A C 1
ATOM 814 O O . ILE A 1 99 ? -9.721 -1.417 -1.784 1.00 98.44 99 ILE A O 1
ATOM 818 N N . ARG A 1 100 ? -9.478 -2.941 -3.425 1.00 98.38 100 ARG A N 1
ATOM 819 C CA . ARG A 1 100 ? -10.878 -3.393 -3.401 1.00 98.38 100 ARG A CA 1
ATOM 820 C C . ARG A 1 100 ? -11.284 -3.870 -2.005 1.00 98.38 100 ARG A C 1
ATOM 822 O O . ARG A 1 100 ? -12.270 -3.383 -1.456 1.00 98.38 100 ARG A O 1
ATOM 829 N N . ARG A 1 101 ? -10.492 -4.762 -1.401 1.00 98.12 101 ARG A N 1
ATOM 830 C CA . ARG A 1 101 ? -10.757 -5.304 -0.056 1.00 98.12 101 ARG A CA 1
ATOM 831 C C . ARG A 1 101 ? -10.714 -4.231 1.027 1.00 98.12 101 ARG A C 1
ATOM 833 O O . ARG A 1 101 ? -11.538 -4.247 1.935 1.00 98.12 101 ARG A O 1
ATOM 840 N N . LEU A 1 102 ? -9.752 -3.312 0.959 1.00 97.69 102 LEU A N 1
ATOM 841 C CA . LEU A 1 102 ? -9.625 -2.237 1.942 1.00 97.69 102 LEU A CA 1
ATOM 842 C C . LEU A 1 102 ? -10.794 -1.253 1.849 1.00 97.69 102 LEU A C 1
ATOM 844 O O . LEU A 1 102 ? -11.346 -0.892 2.880 1.00 97.69 102 LEU A O 1
ATOM 848 N N . ARG A 1 103 ? -11.237 -0.890 0.639 1.00 97.69 103 ARG A N 1
ATOM 849 C CA . ARG A 1 103 ? -12.427 -0.044 0.441 1.00 97.69 103 ARG A CA 1
ATOM 850 C C . ARG A 1 103 ? -13.695 -0.681 1.005 1.00 97.69 103 ARG A C 1
ATOM 852 O O . ARG A 1 103 ? -14.493 0.009 1.630 1.00 97.69 103 ARG A O 1
ATOM 859 N N . GLU A 1 104 ? -13.875 -1.986 0.810 1.00 97.50 104 GLU A N 1
ATOM 860 C CA . GLU A 1 104 ? -15.005 -2.719 1.397 1.00 97.50 104 GLU A CA 1
ATOM 861 C C . GLU A 1 104 ? -14.983 -2.666 2.925 1.00 97.50 104 GLU A C 1
ATOM 863 O O . GLU A 1 104 ? -16.024 -2.441 3.538 1.00 97.50 104 GLU A O 1
ATOM 868 N N . LYS A 1 105 ? -13.800 -2.807 3.534 1.00 96.06 105 LYS A N 1
ATOM 869 C CA . LYS A 1 105 ? -13.640 -2.677 4.985 1.00 96.06 105 LYS A CA 1
ATOM 870 C C . LYS A 1 105 ? -13.919 -1.262 5.479 1.00 96.06 105 LYS A C 1
ATOM 872 O O . LYS A 1 105 ? -14.667 -1.122 6.433 1.00 96.06 105 LYS A O 1
ATOM 877 N N . VAL A 1 106 ? -13.381 -0.232 4.820 1.00 95.25 106 VAL A N 1
ATOM 878 C CA . VAL A 1 106 ? -13.634 1.173 5.194 1.00 95.25 106 VAL A CA 1
ATOM 879 C C . VAL A 1 106 ? -15.134 1.450 5.196 1.00 95.25 106 VAL A C 1
ATOM 881 O O . VAL A 1 106 ? -15.671 1.910 6.194 1.00 95.25 106 VAL A O 1
ATOM 884 N N . LYS A 1 107 ? -15.838 1.037 4.136 1.00 94.69 107 LYS A N 1
ATOM 885 C CA . LYS A 1 107 ? -17.295 1.184 4.045 1.00 94.69 107 LYS A CA 1
ATOM 886 C C . LYS A 1 107 ? -18.042 0.501 5.201 1.00 94.69 107 LYS A C 1
ATOM 888 O O . LYS A 1 107 ? -19.062 1.013 5.652 1.00 94.69 107 LYS A O 1
ATOM 893 N N . GLN A 1 108 ? -17.569 -0.662 5.651 1.00 92.06 108 GLN A N 1
ATOM 894 C CA . GLN A 1 108 ? -18.149 -1.375 6.795 1.00 92.06 108 GLN A CA 1
ATOM 895 C C . GLN A 1 108 ? -17.864 -0.675 8.126 1.00 92.06 108 GLN A C 1
ATOM 897 O O . GLN A 1 108 ? -18.695 -0.749 9.019 1.00 92.06 108 GLN A O 1
ATOM 902 N N . SER A 1 109 ? -16.715 -0.012 8.257 1.00 87.44 109 SER A N 1
ATOM 903 C CA . SER A 1 109 ? -16.330 0.740 9.456 1.00 87.44 109 SER A CA 1
ATOM 904 C C . SER A 1 109 ? -17.026 2.102 9.578 1.00 87.44 109 SER A C 1
ATOM 906 O O . SER A 1 109 ? -17.099 2.647 10.673 1.00 87.44 109 SER A O 1
ATOM 908 N N . GLU A 1 110 ? -17.522 2.659 8.471 1.00 84.19 110 GLU A N 1
ATOM 909 C CA . GLU A 1 110 ? -18.285 3.919 8.435 1.00 84.19 110 GLU A CA 1
ATOM 910 C C . GLU A 1 110 ? -19.798 3.742 8.676 1.00 84.19 110 GLU A C 1
ATOM 912 O O . GLU A 1 110 ? -20.500 4.741 8.851 1.00 84.19 110 GLU A O 1
ATOM 917 N N . SER A 1 111 ? -20.308 2.503 8.622 1.00 72.94 111 SER A N 1
ATOM 918 C CA . SER A 1 111 ? -21.739 2.168 8.764 1.00 72.94 111 SER A CA 1
ATOM 919 C C . SER A 1 111 ? -22.123 1.892 10.213 1.00 72.94 111 SER A C 1
ATOM 921 O O . SER A 1 111 ? -23.231 2.324 10.603 1.00 72.94 111 SER A O 1
#

Foldseek 3Di:
DDDDDDDDDDPPPPPPPPDPPDDPPPDDPVRLVVLLVLLLVLLVLLLVLLVLLLVLDPDPVVSVVSPVSSVVSVVVNVVSCCSPPVNSVVSNVPSVVVSVVSVVSSVVSVD

Nearest PDB structures (foldseek):
  2qcx-assembly1_B  TM=6.023E-01  e=8.613E+00  Bacillus subtilis
  3fse-assembly1_B  TM=6.514E-01  e=8.613E+00  Trichormus variabilis ATCC 29413

pLDDT: mean 85.1, std 20.06, range [37.62, 98.44]

Secondary structure (DSSP, 8-state):
-----------------S--PPPPTT--HHHHHHHHHHHHHHHHHHHHHHHHHHHH---HHHHHHHHHHHHHHHHHHHH-GGGSHHHHHHHHHHHHHHHHHHHHHHHHH--

Radius of gyration: 23.01 Å; Cα contacts (8 Å, |Δi|>4): 86; chains: 1; bounding box: 87×33×44 Å

Solvent-accessible surface area (backbone atoms only — not comparable to full-atom values): 6530 Å² total; per-residue (Å²): 137,85,85,84,87,86,76,89,77,83,85,72,78,81,77,72,76,87,70,81,72,76,75,58,91,94,57,54,73,64,60,56,49,49,46,32,52,48,22,51,51,46,42,51,51,49,22,49,50,23,45,54,42,30,70,61,42,82,52,65,73,60,18,51,49,26,47,49,51,19,50,50,32,52,50,46,63,74,65,51,54,44,72,40,65,89,48,11,52,58,42,57,71,51,41,63,62,51,45,54,55,47,51,56,49,41,57,62,60,75,106